Protein AF-A0A151QV72-F1 (afdb_monomer_lite)

Structure (mmCIF, N/CA/C/O backbone):
data_AF-A0A151QV72-F1
#
_entry.id   AF-A0A151QV72-F1
#
loop_
_atom_site.group_PDB
_atom_site.id
_atom_site.type_symbol
_atom_site.label_atom_id
_atom_site.label_alt_id
_atom_site.label_comp_id
_atom_site.label_asym_id
_atom_site.label_entity_id
_atom_site.label_seq_id
_atom_site.pdbx_PDB_ins_code
_atom_site.Cartn_x
_atom_site.Cartn_y
_atom_site.Cartn_z
_atom_site.occupancy
_atom_site.B_iso_or_equiv
_atom_site.auth_seq_id
_atom_site.auth_comp_id
_atom_site.auth_asym_id
_atom_site.auth_atom_id
_atom_site.pdbx_PDB_model_num
ATOM 1 N N . MET A 1 1 ? 27.092 6.271 -17.875 1.00 37.50 1 MET A N 1
ATOM 2 C CA . MET A 1 1 ? 25.710 6.411 -17.367 1.00 37.50 1 MET A CA 1
ATOM 3 C C . MET A 1 1 ? 25.058 5.044 -17.423 1.00 37.50 1 MET A C 1
ATOM 5 O O . MET A 1 1 ? 24.821 4.558 -18.517 1.00 37.50 1 MET A O 1
ATOM 9 N N . ILE A 1 2 ? 24.849 4.399 -16.277 1.00 42.22 2 ILE A N 1
ATOM 10 C CA . ILE A 1 2 ? 24.093 3.145 -16.202 1.00 42.22 2 ILE A CA 1
ATOM 11 C C . ILE A 1 2 ? 22.788 3.503 -15.501 1.00 42.22 2 ILE A C 1
ATOM 13 O O . ILE A 1 2 ? 22.797 3.890 -14.335 1.00 42.22 2 ILE A O 1
ATOM 17 N N . VAL A 1 3 ? 21.685 3.472 -16.244 1.00 43.59 3 VAL A N 1
ATOM 18 C CA . VAL A 1 3 ? 20.348 3.738 -15.713 1.00 43.59 3 VAL A CA 1
ATOM 19 C C . VAL A 1 3 ? 19.896 2.462 -15.006 1.00 43.59 3 VAL A C 1
ATOM 21 O O . V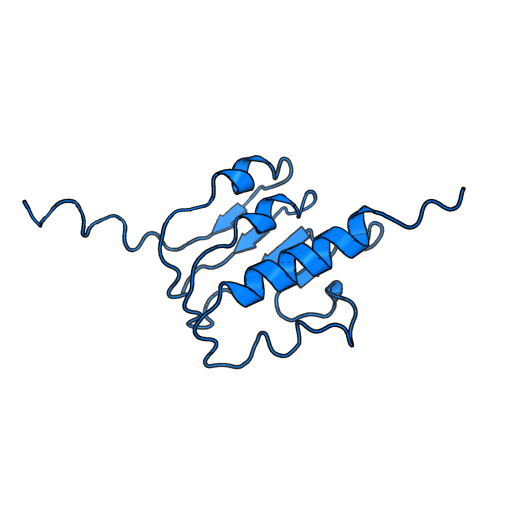AL A 1 3 ? 19.265 1.599 -15.607 1.00 43.59 3 VAL A O 1
ATOM 24 N N . PHE A 1 4 ? 20.280 2.291 -13.740 1.00 43.59 4 PHE A N 1
ATOM 25 C CA . PHE A 1 4 ? 19.644 1.281 -12.899 1.00 43.59 4 PHE A CA 1
ATOM 26 C C . PHE A 1 4 ? 18.213 1.743 -12.622 1.00 43.59 4 PHE A C 1
ATOM 28 O O . PHE A 1 4 ? 17.991 2.889 -12.235 1.00 43.59 4 PHE A O 1
ATOM 35 N N . ALA A 1 5 ? 17.252 0.865 -12.900 1.00 45.75 5 ALA A N 1
ATOM 36 C CA . ALA A 1 5 ? 15.818 1.109 -12.849 1.00 45.75 5 ALA A CA 1
ATOM 37 C C . ALA A 1 5 ? 15.390 1.821 -11.552 1.00 45.75 5 ALA A C 1
ATOM 39 O O . ALA A 1 5 ? 15.205 1.189 -10.511 1.00 45.75 5 ALA A O 1
ATOM 40 N N . SER A 1 6 ? 15.196 3.140 -11.628 1.00 53.62 6 SER A N 1
ATOM 41 C CA . SER A 1 6 ? 14.768 3.964 -10.494 1.00 53.62 6 SER A CA 1
ATOM 42 C C . SER A 1 6 ? 13.420 3.510 -9.926 1.00 53.62 6 SER A C 1
ATOM 44 O O . SER A 1 6 ? 13.192 3.653 -8.735 1.00 53.62 6 SER A O 1
ATOM 46 N N . GLY A 1 7 ? 12.560 2.887 -10.740 1.00 54.19 7 GLY A N 1
ATOM 47 C CA . GLY A 1 7 ? 11.243 2.405 -10.315 1.00 54.19 7 GLY A CA 1
ATOM 48 C C . GLY A 1 7 ? 11.248 1.178 -9.394 1.00 54.19 7 GLY A C 1
ATOM 49 O O . GLY A 1 7 ? 10.384 1.088 -8.528 1.00 54.19 7 GLY A O 1
ATOM 50 N N . ASN A 1 8 ? 12.206 0.253 -9.529 1.00 61.09 8 ASN A N 1
ATOM 51 C CA . ASN A 1 8 ? 12.171 -1.018 -8.784 1.00 61.09 8 ASN A CA 1
ATOM 52 C C . ASN A 1 8 ? 12.541 -0.834 -7.306 1.00 61.09 8 ASN A C 1
ATOM 54 O O . ASN A 1 8 ? 11.928 -1.434 -6.428 1.00 61.09 8 ASN A O 1
ATOM 58 N N . VAL A 1 9 ? 13.528 0.022 -7.018 1.00 77.38 9 VAL A N 1
ATOM 59 C CA . VAL A 1 9 ? 13.921 0.344 -5.635 1.00 77.38 9 VAL A CA 1
ATOM 60 C C . VAL A 1 9 ? 12.821 1.153 -4.941 1.00 77.38 9 VAL A C 1
ATOM 62 O O . VAL A 1 9 ? 12.569 0.970 -3.751 1.00 77.38 9 VAL A O 1
ATOM 65 N N . THR A 1 10 ? 12.129 2.023 -5.683 1.00 88.38 10 THR A N 1
ATOM 66 C CA . THR A 1 10 ? 11.056 2.862 -5.139 1.00 88.38 10 THR A CA 1
ATOM 67 C C . THR A 1 10 ? 9.867 2.046 -4.638 1.00 88.38 10 THR A C 1
ATOM 69 O O . THR A 1 10 ? 9.364 2.347 -3.555 1.00 88.38 10 THR A O 1
ATOM 72 N N . ASP A 1 11 ? 9.451 1.000 -5.358 1.00 95.19 11 ASP A N 1
ATOM 73 C CA . ASP A 1 11 ? 8.302 0.186 -4.948 1.00 95.19 11 ASP A CA 1
ATOM 74 C C . ASP A 1 11 ? 8.583 -0.585 -3.648 1.00 95.19 11 ASP A C 1
ATOM 76 O O . ASP A 1 11 ? 7.784 -0.535 -2.712 1.00 95.19 11 ASP A O 1
ATOM 80 N N . ALA A 1 12 ? 9.753 -1.221 -3.542 1.00 95.50 12 ALA A N 1
ATOM 81 C CA . ALA A 1 12 ? 10.161 -1.927 -2.327 1.00 95.50 12 ALA A CA 1
ATOM 82 C C . ALA A 1 12 ? 10.194 -0.997 -1.102 1.00 95.50 12 ALA A C 1
ATOM 84 O O . ALA A 1 12 ? 9.683 -1.344 -0.038 1.00 95.50 12 ALA A O 1
ATOM 85 N N . LEU A 1 13 ? 10.760 0.206 -1.252 1.00 95.50 13 LEU A N 1
ATOM 86 C CA . LEU A 1 13 ? 10.824 1.193 -0.173 1.00 95.50 13 LEU A CA 1
ATOM 87 C C . LEU A 1 13 ? 9.433 1.693 0.232 1.00 95.50 13 LEU A C 1
ATOM 89 O O . LEU A 1 13 ? 9.161 1.828 1.424 1.00 95.50 13 LEU A O 1
ATOM 93 N N . ALA A 1 14 ? 8.546 1.935 -0.734 1.00 96.94 14 ALA A N 1
ATOM 94 C CA . ALA A 1 14 ? 7.169 2.335 -0.464 1.00 96.94 14 ALA A CA 1
ATOM 95 C C . ALA A 1 14 ? 6.407 1.259 0.324 1.00 96.94 14 ALA A C 1
ATOM 97 O O . ALA A 1 14 ? 5.727 1.575 1.300 1.00 96.94 14 ALA A O 1
ATOM 98 N N . LEU A 1 15 ? 6.579 -0.013 -0.046 1.00 97.69 15 LEU A N 1
ATOM 99 C CA . LEU A 1 15 ? 5.989 -1.148 0.659 1.00 97.69 15 LEU A CA 1
ATOM 100 C C . LEU A 1 15 ? 6.577 -1.328 2.069 1.00 97.69 15 LEU A C 1
ATOM 102 O O . LEU A 1 15 ? 5.829 -1.543 3.019 1.00 97.69 15 LEU A O 1
ATOM 106 N N . LEU A 1 16 ? 7.888 -1.166 2.261 1.00 97.25 16 LEU A N 1
ATOM 107 C CA . LEU A 1 16 ? 8.490 -1.207 3.601 1.00 97.25 16 LEU A CA 1
ATOM 108 C C . LEU A 1 16 ? 7.971 -0.069 4.492 1.00 97.25 16 LEU A C 1
ATOM 110 O O . LEU A 1 16 ? 7.639 -0.303 5.652 1.00 97.25 16 LEU A O 1
ATOM 114 N N . LYS A 1 17 ? 7.803 1.137 3.937 1.00 97.50 17 LYS A N 1
ATOM 115 C CA . LYS A 1 17 ? 7.179 2.271 4.637 1.00 97.50 17 LYS A CA 1
ATOM 116 C C . LYS A 1 17 ? 5.696 2.064 4.923 1.00 97.50 17 LYS A C 1
ATOM 118 O O . LYS A 1 17 ? 5.184 2.631 5.885 1.00 97.50 17 LYS A O 1
ATOM 123 N N . PHE A 1 18 ? 4.999 1.286 4.102 1.00 97.81 18 PHE A N 1
ATOM 124 C CA . PHE A 1 18 ? 3.639 0.842 4.391 1.00 97.81 18 PHE A CA 1
ATOM 125 C C . PHE A 1 18 ? 3.621 -0.183 5.528 1.00 97.81 18 PHE A C 1
ATOM 127 O O . PHE A 1 18 ? 2.846 -0.041 6.463 1.00 97.81 18 PHE A O 1
ATOM 134 N N . ARG A 1 19 ? 4.523 -1.167 5.521 1.00 97.75 19 ARG A N 1
ATOM 135 C CA . ARG A 1 19 ? 4.662 -2.135 6.618 1.00 97.75 19 ARG A CA 1
ATOM 136 C C . ARG A 1 19 ? 4.949 -1.457 7.958 1.00 97.75 19 ARG A C 1
ATOM 138 O O . ARG A 1 19 ? 4.377 -1.857 8.962 1.00 97.75 19 ARG A O 1
ATOM 145 N N . GLU A 1 20 ? 5.797 -0.429 7.979 1.00 97.75 20 GLU A N 1
ATOM 146 C CA . GLU A 1 20 ? 6.086 0.360 9.188 1.00 97.75 20 GLU A CA 1
ATOM 147 C C . GLU A 1 20 ? 4.839 1.053 9.778 1.00 97.75 20 GLU A C 1
ATOM 149 O O . GLU A 1 20 ? 4.814 1.320 10.977 1.00 97.75 20 GLU A O 1
ATOM 154 N N . SER A 1 21 ? 3.797 1.333 8.979 1.00 97.31 21 SER A N 1
ATOM 155 C CA . SER A 1 21 ? 2.542 1.924 9.475 1.00 97.31 21 SER A CA 1
ATOM 156 C C . SER A 1 21 ? 1.537 0.892 10.003 1.00 97.31 21 SER A C 1
ATOM 158 O O . SER A 1 21 ? 0.460 1.266 10.483 1.00 97.31 21 SER A O 1
ATOM 160 N N . ILE A 1 22 ? 1.881 -0.399 9.953 1.00 97.75 22 ILE A N 1
ATOM 161 C CA . ILE A 1 22 ? 1.096 -1.497 10.520 1.00 97.75 22 ILE A CA 1
ATOM 162 C C . ILE A 1 22 ? 1.564 -1.752 11.953 1.00 97.75 22 ILE A C 1
ATOM 164 O O . ILE A 1 22 ? 2.706 -2.123 12.199 1.00 97.75 22 ILE A O 1
ATOM 168 N N . SER A 1 23 ? 0.659 -1.564 12.910 1.00 97.69 23 SER A N 1
ATOM 169 C CA . SER A 1 23 ? 0.922 -1.762 14.342 1.00 97.69 23 SER A CA 1
ATOM 170 C C . SER A 1 23 ? 0.632 -3.185 14.817 1.00 97.69 23 SER A C 1
ATOM 172 O O . SER A 1 23 ? 1.247 -3.636 15.779 1.00 97.69 23 SER A O 1
ATOM 174 N N . ILE A 1 24 ? -0.298 -3.895 14.168 1.00 97.88 24 ILE A N 1
ATOM 175 C CA . ILE A 1 24 ? -0.641 -5.281 14.507 1.00 97.88 24 ILE A CA 1
ATOM 176 C C . ILE A 1 24 ? -0.755 -6.109 13.225 1.00 97.88 24 ILE A C 1
ATOM 178 O O . ILE A 1 24 ? -1.559 -5.785 12.351 1.00 97.88 24 ILE A O 1
ATOM 182 N N . ASP A 1 25 ? 0.011 -7.198 13.164 1.00 98.06 25 ASP A N 1
ATOM 183 C CA . ASP A 1 25 ? -0.049 -8.254 12.147 1.00 98.06 25 ASP A CA 1
ATOM 184 C C . ASP A 1 25 ? -0.194 -9.613 12.858 1.00 98.06 25 ASP A C 1
ATOM 186 O O . ASP A 1 25 ? 0.805 -10.263 13.171 1.00 98.06 25 ASP A O 1
ATOM 190 N N . PRO A 1 26 ? -1.427 -10.032 13.197 1.00 98.00 26 PRO A N 1
ATOM 191 C CA . PRO A 1 26 ? -1.646 -11.200 14.049 1.00 98.00 26 PRO A CA 1
ATOM 192 C C . PRO A 1 26 ? -1.328 -12.528 13.351 1.00 98.00 26 PRO A C 1
ATOM 194 O O . PRO A 1 26 ? -1.132 -13.534 14.028 1.00 98.00 26 PRO A O 1
ATOM 197 N N . TYR A 1 27 ? -1.290 -12.542 12.017 1.00 97.56 27 TYR A N 1
ATOM 198 C CA . TYR A 1 27 ? -1.013 -13.740 11.222 1.00 97.56 27 TYR A CA 1
ATOM 199 C C . TYR A 1 27 ? 0.420 -13.776 10.675 1.00 97.56 27 TYR A C 1
ATOM 201 O O . TYR A 1 27 ? 0.800 -1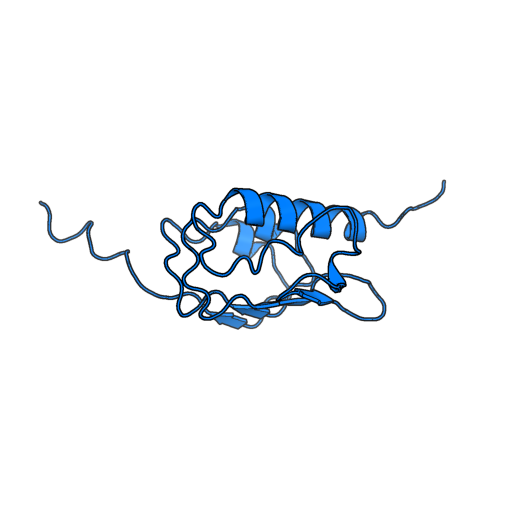4.762 10.048 1.00 97.56 27 TYR A O 1
ATOM 209 N N . GLY A 1 28 ? 1.222 -12.730 10.904 1.00 97.69 28 GLY A N 1
ATOM 210 C CA . GLY A 1 28 ? 2.604 -12.655 10.430 1.00 97.69 28 GLY A CA 1
ATOM 211 C C . GLY A 1 28 ? 2.723 -12.626 8.905 1.00 97.69 28 GLY A C 1
ATOM 212 O O . GLY A 1 28 ? 3.741 -13.044 8.353 1.00 97.69 28 GLY A O 1
ATOM 213 N N . ILE A 1 29 ? 1.696 -12.160 8.196 1.00 97.50 29 ILE A N 1
ATOM 214 C CA . ILE A 1 29 ? 1.699 -12.173 6.728 1.00 97.50 29 ILE A CA 1
ATOM 215 C C . ILE A 1 29 ? 2.737 -11.207 6.137 1.00 97.50 29 ILE A C 1
ATOM 217 O O . ILE A 1 29 ? 3.251 -11.434 5.040 1.00 97.50 29 ILE A O 1
ATOM 221 N N . LEU A 1 30 ? 3.128 -10.176 6.892 1.00 97.31 30 LEU A N 1
ATOM 222 C CA . LEU A 1 30 ? 4.155 -9.208 6.505 1.00 97.31 30 LEU A CA 1
ATOM 223 C C . LEU A 1 30 ? 5.578 -9.657 6.888 1.00 97.31 30 LEU A C 1
ATOM 225 O O . LEU A 1 30 ? 6.520 -8.873 6.763 1.00 97.31 30 LEU A O 1
ATOM 229 N N . LEU A 1 31 ? 5.780 -10.901 7.348 1.00 95.75 31 LEU A N 1
ATOM 230 C CA . LEU A 1 31 ? 7.121 -11.454 7.611 1.00 95.75 31 LEU A CA 1
ATOM 231 C C . LEU A 1 31 ? 7.947 -11.618 6.326 1.00 95.75 31 LEU A C 1
ATOM 233 O O . LEU A 1 31 ? 9.172 -11.468 6.342 1.00 95.75 31 LEU A O 1
ATOM 237 N N . SER A 1 32 ? 7.273 -11.884 5.203 1.00 95.44 32 SER A N 1
ATOM 238 C CA . SER A 1 32 ? 7.910 -11.987 3.884 1.00 95.44 32 SER A CA 1
ATOM 239 C C . SER A 1 32 ? 8.441 -10.646 3.369 1.00 95.44 32 SER A C 1
ATOM 241 O O . SER A 1 32 ? 9.351 -10.638 2.547 1.00 95.44 32 SER A O 1
ATOM 243 N N . TRP A 1 33 ? 7.934 -9.521 3.887 1.00 96.50 33 TRP A N 1
ATOM 244 C CA . TRP A 1 33 ? 8.278 -8.168 3.450 1.00 96.50 33 TRP A CA 1
ATOM 245 C C . TRP A 1 33 ? 9.627 -7.725 4.028 1.00 96.50 33 TRP A C 1
ATOM 247 O O . TRP A 1 33 ? 9.704 -6.945 4.981 1.00 96.50 33 TRP A O 1
ATOM 257 N N . ASN A 1 34 ? 10.706 -8.271 3.473 1.00 91.44 34 ASN A N 1
ATOM 258 C CA . ASN A 1 34 ? 12.074 -8.028 3.915 1.00 91.44 34 ASN A CA 1
ATOM 259 C C . ASN A 1 34 ? 13.056 -7.958 2.736 1.00 91.44 34 ASN A C 1
ATOM 261 O O . ASN A 1 34 ? 12.750 -8.356 1.615 1.00 91.44 34 ASN A O 1
ATOM 265 N N . THR A 1 35 ? 14.271 -7.479 3.002 1.00 88.38 35 THR A N 1
ATOM 266 C CA . THR A 1 35 ? 15.311 -7.254 1.983 1.00 88.38 35 THR A CA 1
ATOM 267 C C . THR A 1 35 ? 15.948 -8.530 1.427 1.00 88.38 35 THR A C 1
ATOM 269 O O . THR A 1 35 ? 16.729 -8.445 0.484 1.00 88.38 35 THR A O 1
ATOM 272 N N . SER A 1 36 ? 15.636 -9.705 1.983 1.00 90.56 36 SER A N 1
ATOM 273 C CA . SER A 1 36 ? 16.231 -10.982 1.564 1.00 90.56 36 SER A CA 1
ATOM 274 C C . SER A 1 36 ? 15.569 -11.561 0.314 1.00 90.56 36 SER A C 1
ATOM 276 O O . SER A 1 36 ? 16.127 -12.451 -0.319 1.00 90.56 36 SER A O 1
ATOM 278 N N . THR A 1 37 ? 14.374 -11.085 -0.047 1.00 88.56 37 THR A N 1
ATOM 279 C CA . THR A 1 37 ? 13.626 -11.558 -1.218 1.00 88.56 37 THR A CA 1
ATOM 280 C C . THR A 1 37 ? 13.138 -10.384 -2.058 1.00 88.56 37 THR A C 1
ATOM 282 O O . THR A 1 37 ? 12.866 -9.302 -1.540 1.00 88.56 37 THR A O 1
ATOM 285 N N . HIS A 1 38 ? 13.033 -10.588 -3.373 1.00 92.75 38 HIS A N 1
ATOM 286 C CA . HIS A 1 38 ? 12.479 -9.573 -4.265 1.00 92.75 38 HIS A CA 1
ATOM 287 C C . HIS A 1 38 ? 11.015 -9.290 -3.898 1.00 92.75 38 HIS A C 1
ATOM 289 O O . HIS A 1 38 ? 10.247 -10.226 -3.684 1.00 92.75 38 HIS A O 1
ATOM 295 N N . PHE A 1 39 ? 10.614 -8.017 -3.875 1.00 94.75 39 PHE A N 1
ATOM 296 C CA . PHE A 1 39 ? 9.301 -7.591 -3.371 1.00 94.75 39 PHE A CA 1
ATOM 297 C C . PHE A 1 39 ? 8.103 -8.182 -4.122 1.00 94.75 39 PHE A C 1
ATOM 299 O O . PHE A 1 39 ? 7.032 -8.326 -3.549 1.00 94.75 39 PHE A O 1
ATOM 306 N N . CYS A 1 40 ? 8.281 -8.594 -5.378 1.00 95.44 40 CYS A N 1
ATOM 307 C CA . CYS A 1 40 ? 7.243 -9.305 -6.133 1.00 95.44 40 CYS A CA 1
ATOM 308 C C . CYS A 1 40 ? 6.916 -10.703 -5.589 1.00 95.44 40 CYS A C 1
ATOM 310 O O . CYS A 1 40 ? 5.917 -11.282 -5.993 1.00 95.44 40 CYS A O 1
ATOM 312 N N . ASN A 1 41 ? 7.751 -11.244 -4.698 1.00 95.50 41 ASN A N 1
ATOM 313 C CA . ASN A 1 41 ? 7.515 -12.517 -4.018 1.00 95.50 41 ASN A CA 1
ATOM 314 C C . ASN A 1 41 ? 6.932 -12.323 -2.610 1.00 95.50 41 ASN A C 1
ATOM 316 O O . ASN A 1 41 ? 6.749 -13.296 -1.880 1.00 95.50 41 ASN A O 1
ATOM 320 N N . TRP A 1 42 ? 6.698 -11.080 -2.187 1.00 97.81 42 TRP A N 1
ATOM 321 C CA . TRP A 1 42 ? 6.111 -10.800 -0.885 1.00 97.81 42 TRP A CA 1
ATOM 322 C C . TRP A 1 42 ? 4.622 -11.136 -0.877 1.00 97.81 42 TRP A C 1
ATOM 324 O O . TRP A 1 42 ? 3.920 -10.985 -1.878 1.00 97.81 42 TRP A O 1
ATOM 334 N N . HIS A 1 43 ? 4.127 -11.576 0.279 1.00 98.25 43 HIS A N 1
ATOM 335 C CA . HIS A 1 43 ? 2.719 -11.926 0.441 1.00 98.25 43 HIS A CA 1
ATOM 336 C C . HIS A 1 43 ? 1.820 -10.738 0.095 1.00 98.25 43 HIS A C 1
ATOM 338 O O . HIS A 1 43 ? 2.034 -9.630 0.592 1.00 98.25 43 HIS A O 1
ATOM 344 N N . GLY A 1 44 ? 0.810 -10.983 -0.739 1.00 98.19 44 GLY A N 1
ATOM 345 C CA . GLY A 1 44 ? -0.149 -9.962 -1.159 1.00 98.19 44 GLY A CA 1
ATOM 346 C C . GLY A 1 44 ? 0.366 -8.976 -2.213 1.00 98.19 44 GLY A C 1
ATOM 347 O O . GLY A 1 44 ? -0.330 -7.999 -2.478 1.00 98.19 44 GLY A O 1
ATOM 348 N N . ILE A 1 45 ? 1.546 -9.195 -2.808 1.00 98.31 45 ILE A N 1
ATOM 349 C CA . ILE A 1 45 ? 2.088 -8.356 -3.886 1.00 98.31 45 ILE A CA 1
ATOM 350 C C . ILE A 1 45 ? 1.990 -9.075 -5.231 1.00 98.31 45 ILE A C 1
ATOM 352 O O . ILE A 1 45 ? 2.509 -10.176 -5.391 1.00 98.31 45 ILE A O 1
ATOM 356 N N . THR A 1 46 ? 1.414 -8.401 -6.228 1.00 98.25 46 THR A N 1
ATOM 357 C CA . THR A 1 46 ? 1.518 -8.807 -7.638 1.00 98.25 46 THR A CA 1
ATOM 358 C C . THR A 1 46 ? 2.269 -7.737 -8.414 1.00 98.25 46 THR A C 1
ATOM 360 O O . THR A 1 46 ? 1.985 -6.541 -8.287 1.00 98.25 46 THR A O 1
ATOM 363 N N . CYS A 1 47 ? 3.204 -8.163 -9.262 1.00 97.00 47 CYS A N 1
ATOM 364 C CA . CYS A 1 47 ? 3.971 -7.279 -10.130 1.00 97.00 47 CYS A CA 1
ATOM 365 C C . CYS A 1 47 ? 3.650 -7.477 -11.611 1.00 97.00 47 CYS A C 1
ATOM 367 O O . CYS A 1 47 ? 3.354 -8.579 -12.071 1.00 97.00 47 CYS A O 1
ATOM 369 N N . HIS A 1 48 ? 3.845 -6.415 -12.389 1.00 94.69 48 HIS A N 1
ATOM 370 C CA . HIS A 1 48 ? 3.918 -6.502 -13.840 1.00 94.69 48 HIS A CA 1
ATOM 371 C C . HIS A 1 48 ? 5.155 -7.305 -14.268 1.00 94.69 48 HIS A C 1
ATOM 373 O O . HIS A 1 48 ? 6.279 -6.918 -13.944 1.00 94.69 48 HIS A O 1
ATOM 379 N N . LEU A 1 49 ? 4.965 -8.361 -15.066 1.00 89.56 49 LEU A N 1
ATOM 380 C CA . LEU A 1 49 ? 6.025 -9.306 -15.453 1.00 89.56 49 LEU A CA 1
ATOM 381 C C . LEU A 1 49 ? 7.247 -8.632 -16.097 1.00 89.56 49 LEU A C 1
ATOM 383 O O . LEU A 1 49 ? 8.384 -8.965 -15.775 1.00 89.56 49 LEU A O 1
ATOM 387 N N . ILE A 1 50 ? 7.016 -7.663 -16.986 1.00 88.56 50 ILE A N 1
ATOM 388 C CA . ILE A 1 50 ? 8.092 -7.032 -17.770 1.00 88.56 50 ILE A CA 1
ATOM 389 C C . ILE A 1 50 ? 8.747 -5.883 -17.004 1.00 88.56 50 ILE A C 1
ATOM 391 O O . ILE A 1 50 ? 9.958 -5.698 -17.055 1.00 88.56 50 ILE A O 1
ATOM 395 N N . HIS A 1 51 ? 7.941 -5.087 -16.301 1.00 88.62 51 HIS A N 1
ATOM 396 C CA . HIS A 1 51 ? 8.422 -3.848 -15.690 1.00 88.62 51 HIS A CA 1
ATOM 397 C C . HIS A 1 51 ? 8.902 -4.070 -14.261 1.00 88.62 51 HIS A C 1
ATOM 399 O O . HIS A 1 51 ? 9.578 -3.199 -13.730 1.00 88.62 51 HIS A O 1
ATOM 405 N N . GLN A 1 52 ? 8.563 -5.216 -13.655 1.00 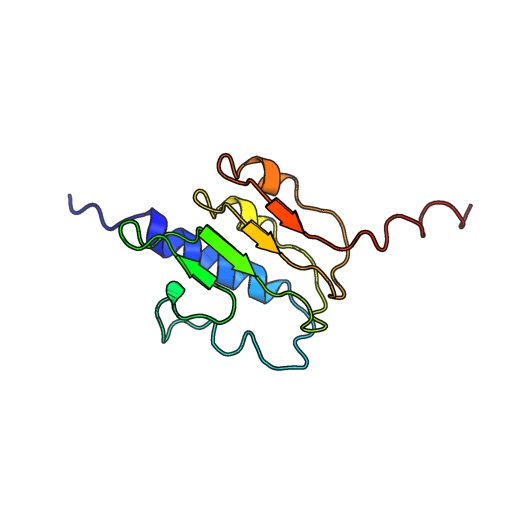91.62 52 GLN A N 1
ATOM 406 C CA . GLN A 1 52 ? 8.874 -5.527 -12.262 1.00 91.62 52 GLN A CA 1
ATOM 407 C C . GLN A 1 52 ? 8.394 -4.409 -11.324 1.00 91.62 52 GLN A C 1
ATOM 409 O O . GLN A 1 52 ? 9.090 -4.004 -10.402 1.00 91.62 52 GLN A O 1
ATOM 414 N N . ARG A 1 53 ? 7.194 -3.885 -11.601 1.00 95.12 53 ARG A N 1
ATOM 415 C CA . ARG A 1 53 ? 6.524 -2.834 -10.823 1.00 95.12 53 ARG A CA 1
ATOM 416 C C . ARG A 1 53 ? 5.264 -3.386 -10.188 1.00 95.12 53 ARG A C 1
ATOM 418 O O . ARG A 1 53 ? 4.590 -4.205 -10.813 1.00 95.12 53 ARG A O 1
ATOM 425 N N . VAL A 1 54 ? 4.932 -2.922 -8.991 1.00 97.44 54 VAL A N 1
ATOM 426 C CA . VAL A 1 54 ? 3.745 -3.371 -8.254 1.00 97.44 54 VAL A CA 1
ATOM 427 C C . VAL A 1 54 ? 2.481 -2.929 -8.986 1.00 97.44 54 VAL A C 1
ATOM 429 O O . VAL A 1 54 ? 2.288 -1.744 -9.256 1.00 97.44 54 VAL A O 1
ATOM 432 N N . THR A 1 55 ? 1.611 -3.888 -9.291 1.00 98.12 55 THR A N 1
ATOM 433 C CA . THR A 1 55 ? 0.299 -3.652 -9.909 1.00 98.12 55 THR A CA 1
ATOM 434 C C . THR A 1 55 ? -0.851 -3.941 -8.956 1.00 98.12 55 THR A C 1
ATOM 436 O O . THR A 1 55 ? -1.936 -3.390 -9.133 1.00 98.12 55 THR A O 1
ATOM 439 N N . GLU A 1 56 ? -0.629 -4.769 -7.940 1.00 98.56 56 GLU A N 1
ATOM 440 C CA . GLU A 1 56 ? -1.632 -5.093 -6.930 1.00 98.56 56 GLU A CA 1
ATOM 441 C C . GLU A 1 56 ? -0.992 -5.190 -5.550 1.00 98.56 56 GLU A C 1
ATOM 443 O O . GLU A 1 56 ? 0.064 -5.805 -5.386 1.00 98.56 56 GLU A O 1
ATOM 448 N N . LEU A 1 57 ? -1.671 -4.589 -4.575 1.00 98.56 57 LEU A N 1
ATOM 449 C CA . LEU A 1 57 ? -1.493 -4.862 -3.158 1.00 98.56 57 LEU A CA 1
ATOM 450 C C . LEU A 1 57 ? -2.816 -5.401 -2.613 1.00 98.56 57 LEU A C 1
ATOM 452 O O . LEU A 1 57 ? -3.812 -4.675 -2.579 1.00 98.56 57 LEU A O 1
ATOM 456 N N . ASN A 1 58 ? -2.816 -6.656 -2.179 1.00 98.56 58 ASN A N 1
ATOM 457 C CA . ASN A 1 58 ? -3.989 -7.347 -1.667 1.00 98.56 58 ASN A CA 1
ATOM 458 C C . ASN A 1 58 ? -3.688 -7.990 -0.312 1.00 98.56 58 ASN A C 1
ATOM 460 O O . ASN A 1 58 ? -3.053 -9.039 -0.216 1.00 98.56 58 ASN A O 1
ATOM 464 N N . LEU A 1 59 ? -4.161 -7.332 0.743 1.00 98.25 59 LEU A N 1
ATOM 465 C CA . LEU A 1 59 ? -4.027 -7.767 2.132 1.00 98.25 59 LEU A CA 1
ATOM 466 C C . LEU A 1 59 ? -5.402 -7.960 2.776 1.00 98.25 59 LEU A C 1
ATOM 468 O O . LEU A 1 59 ? -5.562 -7.733 3.974 1.00 98.25 59 LEU A O 1
ATOM 472 N N . GLN A 1 60 ? -6.410 -8.345 1.996 1.00 97.69 60 GLN A N 1
ATOM 473 C CA . GLN A 1 60 ? -7.772 -8.497 2.489 1.00 97.69 60 GLN A CA 1
ATOM 474 C C . GLN A 1 60 ? -7.867 -9.553 3.606 1.00 97.69 60 GLN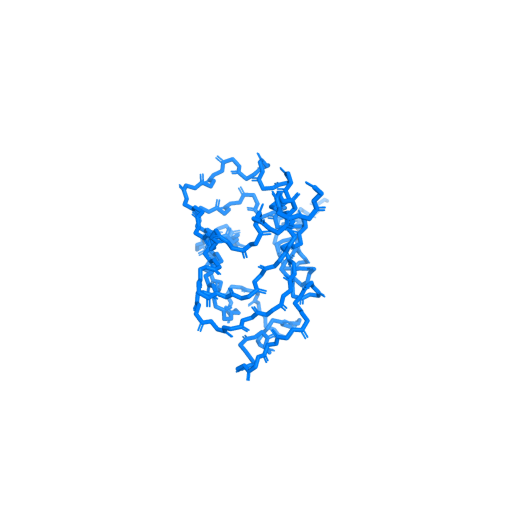 A C 1
ATOM 476 O O . GLN A 1 60 ? -7.406 -10.679 3.438 1.00 97.69 60 GLN A O 1
ATOM 481 N N . GLY A 1 61 ? -8.550 -9.232 4.711 1.00 96.88 61 GLY A N 1
ATOM 482 C CA . GLY A 1 61 ? -9.006 -10.243 5.677 1.00 96.88 61 GLY A CA 1
ATOM 483 C C . GLY A 1 61 ? -7.977 -10.730 6.697 1.00 96.88 61 GLY A C 1
ATOM 484 O O . GLY A 1 61 ? -8.214 -11.746 7.348 1.00 96.88 61 GLY A O 1
ATOM 485 N N . TYR A 1 62 ? -6.861 -10.024 6.881 1.00 97.69 62 TYR A N 1
ATOM 486 C CA . TYR A 1 62 ? -5.788 -10.447 7.790 1.00 97.69 62 TYR A CA 1
ATOM 487 C C . TYR A 1 62 ? -5.814 -9.754 9.156 1.00 97.69 62 TYR A C 1
ATOM 489 O O . TYR A 1 62 ? -4.848 -9.838 9.913 1.00 97.69 62 TYR A O 1
ATOM 497 N N . LYS A 1 63 ? -6.923 -9.088 9.508 1.00 96.25 63 LYS A N 1
ATOM 498 C CA . LYS A 1 63 ? -7.092 -8.379 10.792 1.00 96.25 63 LYS A CA 1
ATOM 499 C C . LYS A 1 63 ? -5.943 -7.404 11.096 1.00 96.25 63 LYS A C 1
ATOM 501 O O . LYS A 1 63 ? -5.681 -7.116 12.267 1.00 96.25 63 LYS A O 1
ATOM 506 N N . LEU A 1 64 ? -5.271 -6.896 10.062 1.00 97.44 64 LEU A N 1
ATOM 507 C CA . LEU A 1 64 ? -4.181 -5.938 10.203 1.00 97.44 64 LEU A CA 1
ATOM 508 C C . LEU A 1 64 ? -4.709 -4.678 10.883 1.00 97.44 64 LEU A C 1
ATOM 510 O O . LEU A 1 64 ? -5.812 -4.229 10.574 1.00 97.44 64 LEU A O 1
ATOM 514 N N . LYS A 1 65 ? -3.930 -4.095 11.793 1.00 96.62 65 LYS A N 1
ATOM 515 C CA . LYS A 1 65 ? -4.263 -2.817 12.433 1.00 96.62 65 LYS A CA 1
ATOM 516 C C . LYS A 1 65 ? -3.171 -1.800 12.153 1.00 96.62 65 LYS A C 1
ATOM 518 O O . LYS A 1 65 ? -1.992 -2.101 12.322 1.00 96.62 65 LYS A O 1
ATOM 523 N N . GLY A 1 66 ? -3.546 -0.582 11.787 1.00 96.00 66 GLY A N 1
ATOM 524 C CA . GLY A 1 66 ? -2.594 0.479 11.466 1.00 96.00 66 GLY A CA 1
ATOM 525 C C . GLY A 1 66 ? -3.226 1.593 10.648 1.00 96.00 66 GLY A C 1
ATOM 526 O O . GLY A 1 66 ? -4.447 1.673 10.533 1.00 96.00 66 GLY A O 1
ATOM 527 N N . SER A 1 67 ? -2.390 2.433 10.053 1.00 95.38 67 SER A N 1
ATOM 528 C CA . SER A 1 67 ? -2.813 3.460 9.099 1.00 95.38 67 SER A CA 1
ATOM 529 C C . SER A 1 67 ? -2.268 3.171 7.701 1.00 95.38 67 SER A C 1
ATOM 531 O O . SER A 1 67 ? -1.329 2.390 7.527 1.00 95.38 67 SER A O 1
ATOM 533 N N . ILE A 1 68 ? -2.864 3.796 6.686 1.00 96.00 68 ILE A N 1
ATOM 534 C CA . ILE A 1 68 ? -2.374 3.714 5.307 1.00 96.00 68 ILE A CA 1
ATOM 535 C C . ILE A 1 68 ? -1.236 4.727 5.141 1.00 96.00 68 ILE A C 1
ATOM 537 O O . ILE A 1 68 ? -1.459 5.935 5.210 1.00 96.00 68 ILE A O 1
ATOM 541 N N . SER A 1 69 ? -0.011 4.245 4.919 1.00 97.25 69 SER A N 1
ATOM 542 C CA . SER A 1 69 ? 1.155 5.111 4.696 1.00 97.25 69 SER A CA 1
ATOM 543 C C . SER A 1 69 ? 1.002 5.942 3.411 1.00 97.25 69 SER A C 1
ATOM 545 O O . SER A 1 69 ? 0.694 5.370 2.361 1.00 97.25 69 SER A O 1
ATOM 547 N N . PRO A 1 70 ? 1.296 7.259 3.426 1.00 97.00 70 PRO A N 1
ATOM 548 C CA . PRO A 1 70 ? 1.240 8.105 2.226 1.00 97.00 70 PRO A CA 1
ATOM 549 C C . PRO A 1 70 ? 2.230 7.668 1.137 1.00 97.00 70 PRO A C 1
ATOM 551 O O . PRO A 1 70 ? 2.043 7.964 -0.042 1.00 97.00 70 PRO A O 1
ATOM 554 N N . HIS A 1 71 ? 3.256 6.890 1.501 1.00 97.38 71 HIS A N 1
ATOM 555 C CA . HIS A 1 71 ? 4.218 6.320 0.558 1.00 97.38 71 HIS A CA 1
ATOM 556 C C . HIS A 1 71 ? 3.579 5.358 -0.448 1.00 97.38 71 HIS A C 1
ATOM 558 O O . HIS A 1 71 ? 4.181 5.107 -1.490 1.00 97.38 71 HIS A O 1
ATOM 564 N N . ILE A 1 72 ? 2.354 4.876 -0.196 1.00 96.56 72 ILE A N 1
ATOM 565 C CA . ILE A 1 72 ? 1.601 4.085 -1.174 1.00 96.56 72 ILE A CA 1
ATOM 566 C C . ILE A 1 72 ? 1.428 4.831 -2.507 1.00 96.56 72 ILE A C 1
ATOM 568 O O . ILE A 1 72 ? 1.424 4.204 -3.561 1.00 96.56 72 ILE A O 1
ATOM 572 N N . GLY A 1 73 ? 1.400 6.171 -2.485 1.00 96.00 73 GLY A N 1
ATOM 573 C CA . GLY A 1 73 ? 1.331 7.006 -3.687 1.00 96.00 73 GLY A CA 1
ATOM 574 C C . GLY A 1 73 ? 2.562 6.939 -4.598 1.00 96.00 73 GLY A C 1
ATOM 575 O O . GLY A 1 73 ? 2.529 7.485 -5.698 1.00 96.00 73 GLY A O 1
ATOM 576 N N . ASN A 1 74 ? 3.643 6.273 -4.176 1.00 96.75 74 ASN A N 1
ATOM 577 C CA . ASN A 1 74 ? 4.829 6.050 -5.007 1.00 96.75 74 ASN A CA 1
ATOM 578 C C . ASN A 1 74 ? 4.716 4.796 -5.896 1.00 96.75 74 ASN A C 1
ATOM 580 O O . ASN A 1 74 ? 5.546 4.607 -6.787 1.00 96.75 74 ASN A O 1
ATOM 584 N N . LEU A 1 75 ? 3.692 3.957 -5.702 1.00 96.81 75 LEU A N 1
ATOM 585 C CA . LEU A 1 75 ? 3.475 2.724 -6.467 1.00 96.81 75 LEU A CA 1
ATOM 586 C C . LEU A 1 75 ? 2.787 3.018 -7.807 1.00 96.81 75 LEU A C 1
ATOM 588 O O . LEU A 1 75 ? 1.659 2.612 -8.055 1.00 96.81 75 LEU A O 1
ATOM 592 N N . SER A 1 76 ? 3.470 3.746 -8.694 1.00 94.62 76 SER A N 1
ATOM 593 C CA . SER A 1 76 ? 2.879 4.379 -9.889 1.00 94.62 76 SER A CA 1
ATOM 594 C C . SER A 1 76 ? 2.252 3.445 -10.942 1.00 94.62 76 SER A C 1
ATOM 596 O O . SER A 1 76 ? 1.613 3.927 -11.877 1.00 94.62 76 SER A O 1
ATOM 598 N N . TYR A 1 77 ? 2.422 2.127 -10.808 1.00 96.31 77 TYR A N 1
ATOM 599 C CA . TYR A 1 77 ? 1.814 1.099 -11.666 1.00 96.31 77 TYR A CA 1
ATOM 600 C C . TYR A 1 77 ? 0.635 0.375 -10.999 1.00 96.31 77 TYR A C 1
ATOM 602 O O . TYR A 1 77 ? 0.049 -0.528 -11.599 1.00 96.31 77 TYR A O 1
ATOM 610 N N . MET A 1 78 ? 0.279 0.758 -9.771 1.00 97.75 78 MET A N 1
ATOM 611 C CA . MET A 1 78 ? -0.779 0.122 -9.002 1.00 97.75 78 MET A CA 1
ATOM 612 C C . MET A 1 78 ? -2.133 0.277 -9.690 1.00 97.75 78 MET A C 1
ATOM 614 O O . MET A 1 78 ? -2.547 1.381 -10.032 1.00 97.75 78 MET A O 1
ATOM 618 N N . ARG A 1 79 ? -2.823 -0.851 -9.862 1.00 98.44 79 ARG A N 1
ATOM 619 C CA . ARG A 1 79 ? -4.167 -0.966 -10.440 1.00 98.44 79 ARG A CA 1
ATOM 620 C C . ARG A 1 79 ? -5.193 -1.385 -9.399 1.00 98.44 79 ARG A C 1
ATOM 622 O O . ARG A 1 79 ? -6.335 -0.937 -9.461 1.00 98.44 79 ARG A O 1
ATOM 629 N N . ILE A 1 80 ? -4.780 -2.224 -8.451 1.00 98.69 80 ILE A N 1
ATOM 630 C CA . ILE A 1 80 ? -5.642 -2.779 -7.408 1.00 98.69 80 ILE A CA 1
ATOM 631 C C . ILE A 1 80 ? -5.009 -2.509 -6.043 1.00 98.69 80 ILE A C 1
ATOM 633 O O . ILE A 1 80 ? -3.867 -2.891 -5.787 1.00 98.69 80 ILE A O 1
ATOM 637 N N . PHE A 1 81 ? -5.771 -1.868 -5.162 1.00 98.19 81 PHE A N 1
ATOM 638 C CA . PHE A 1 81 ? -5.410 -1.647 -3.767 1.00 98.19 81 PHE A CA 1
ATOM 639 C C . PHE A 1 81 ? -6.531 -2.180 -2.874 1.00 98.19 81 PHE A C 1
ATOM 641 O O . PHE A 1 81 ? -7.608 -1.585 -2.803 1.00 98.19 81 PHE A O 1
ATOM 648 N N . ASN A 1 82 ? -6.295 -3.323 -2.228 1.00 98.06 82 ASN A N 1
ATOM 649 C CA . ASN A 1 82 ? -7.291 -4.024 -1.426 1.00 98.06 82 ASN A CA 1
ATOM 650 C C . ASN A 1 82 ? -6.810 -4.263 0.007 1.00 98.06 82 ASN A C 1
ATOM 652 O O . ASN A 1 82 ? -5.931 -5.088 0.261 1.00 98.06 82 ASN A O 1
ATOM 656 N N . LEU A 1 83 ? -7.440 -3.553 0.939 1.00 97.25 83 LEU A N 1
ATOM 657 C CA . LEU A 1 83 ? -7.259 -3.673 2.380 1.00 97.25 83 LEU A CA 1
ATOM 658 C C . LEU A 1 83 ? -8.570 -4.014 3.109 1.00 97.25 83 LEU A C 1
ATOM 660 O O . LEU A 1 83 ? -8.605 -3.896 4.333 1.00 97.25 83 LEU A O 1
ATOM 664 N N . ASN A 1 84 ? -9.631 -4.429 2.406 1.00 94.94 84 ASN A N 1
ATOM 665 C CA . ASN A 1 84 ? -10.917 -4.772 3.027 1.00 94.94 84 ASN A CA 1
ATOM 666 C C . ASN A 1 84 ? -10.777 -5.855 4.109 1.00 94.94 84 ASN A C 1
ATOM 668 O O . ASN A 1 84 ? -9.856 -6.673 4.099 1.00 94.94 84 ASN A O 1
ATOM 672 N N . HIS A 1 85 ? -11.745 -5.910 5.014 1.00 95.00 85 HIS A N 1
ATOM 673 C CA . HIS A 1 85 ? -11.773 -6.809 6.163 1.00 95.00 85 HIS A CA 1
ATOM 674 C C . HIS A 1 85 ? -10.516 -6.704 7.054 1.00 95.0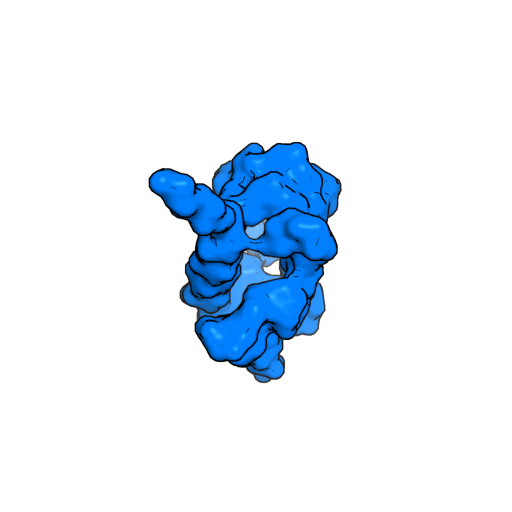0 85 HIS A C 1
ATOM 676 O O . HIS A 1 85 ? -9.946 -7.714 7.482 1.00 95.00 85 HIS A O 1
ATOM 682 N N . ASN A 1 86 ? -10.076 -5.478 7.338 1.00 95.75 86 ASN A N 1
ATOM 683 C CA . ASN A 1 86 ? -8.987 -5.179 8.274 1.00 95.75 86 ASN A CA 1
ATOM 684 C C . ASN A 1 86 ? -9.378 -4.037 9.225 1.00 95.75 86 ASN A C 1
ATOM 686 O O . ASN A 1 86 ? -10.421 -3.413 9.094 1.00 95.75 86 ASN A O 1
ATOM 690 N N . ASN A 1 87 ? -8.515 -3.742 10.194 1.00 94.12 87 ASN A N 1
ATOM 691 C CA . ASN A 1 87 ? -8.721 -2.714 11.214 1.00 94.12 87 ASN A CA 1
ATOM 692 C C . ASN A 1 87 ? -7.861 -1.465 10.938 1.00 94.12 87 ASN A C 1
ATOM 694 O O . ASN A 1 87 ? -7.176 -0.960 11.835 1.00 94.12 87 ASN A O 1
ATOM 698 N N . PHE A 1 88 ? -7.846 -0.991 9.688 1.00 93.62 88 PHE A N 1
ATOM 699 C CA . PHE A 1 88 ? -7.163 0.255 9.334 1.00 93.62 88 PHE A CA 1
ATOM 700 C C . PHE A 1 88 ? -7.926 1.473 9.868 1.00 93.62 88 PHE A C 1
ATOM 702 O O . PHE A 1 88 ? -9.153 1.504 9.854 1.00 93.62 88 PHE A O 1
ATOM 709 N N . TYR A 1 89 ? -7.199 2.487 10.333 1.00 90.31 89 TYR A N 1
ATOM 710 C CA . TYR A 1 89 ? -7.759 3.718 10.890 1.00 90.31 89 TYR A CA 1
ATOM 711 C C . TYR A 1 89 ? -7.083 4.968 10.314 1.00 90.31 89 TYR A C 1
ATOM 713 O O . TYR A 1 89 ? -6.034 4.907 9.667 1.00 90.31 89 TYR A O 1
ATOM 721 N N . GLY A 1 90 ? -7.679 6.127 10.603 1.00 88.88 90 GLY A N 1
ATOM 722 C CA . GLY A 1 90 ? -7.226 7.419 10.097 1.00 88.88 90 GLY A CA 1
ATOM 723 C C . GLY A 1 90 ? -7.761 7.725 8.700 1.00 88.88 90 GLY A C 1
ATOM 724 O O . GLY A 1 90 ? -8.734 7.130 8.238 1.00 88.88 90 GLY A O 1
ATOM 725 N N . ASN A 1 91 ? -7.126 8.693 8.043 1.00 89.19 91 ASN A N 1
ATOM 726 C CA . ASN A 1 91 ? -7.568 9.183 6.745 1.00 89.19 91 ASN A CA 1
ATOM 727 C C . ASN A 1 91 ? -6.949 8.368 5.605 1.00 89.19 91 ASN A C 1
ATOM 729 O O . ASN A 1 91 ? -5.813 7.905 5.701 1.00 89.19 91 ASN A O 1
ATOM 733 N N . ILE A 1 92 ? -7.672 8.282 4.490 1.00 90.50 92 ILE A N 1
ATOM 734 C CA . ILE A 1 92 ? -7.105 7.854 3.211 1.00 90.50 92 ILE A CA 1
ATOM 735 C C . ILE A 1 92 ? -6.094 8.936 2.774 1.00 90.50 92 ILE A C 1
ATOM 737 O O . ILE A 1 92 ? -6.500 10.095 2.641 1.00 90.50 92 ILE A O 1
ATOM 741 N N . PRO A 1 93 ? -4.797 8.618 2.588 1.00 93.69 93 PRO A N 1
ATOM 742 C CA . PRO A 1 93 ? -3.795 9.618 2.225 1.00 93.69 93 PRO A CA 1
ATOM 743 C C . PRO A 1 93 ? -4.086 10.210 0.843 1.00 93.69 93 PRO A C 1
ATOM 745 O O . PRO A 1 93 ? -4.394 9.478 -0.101 1.00 93.69 93 PRO A O 1
ATOM 748 N N . GLN A 1 94 ? -3.951 11.532 0.703 1.00 95.38 94 GLN A N 1
ATOM 749 C CA . GLN A 1 94 ? -4.198 12.234 -0.564 1.00 95.38 94 GLN A CA 1
ATOM 750 C C . GLN A 1 94 ? -3.245 11.762 -1.674 1.00 95.38 94 GLN A C 1
ATOM 752 O O . GLN A 1 94 ? -3.574 11.825 -2.857 1.00 95.38 94 GLN A O 1
ATOM 757 N N . GLU A 1 95 ? -2.079 11.234 -1.302 1.00 96.50 95 GLU A N 1
ATOM 758 C CA . GLU A 1 95 ? -1.085 10.650 -2.194 1.00 96.50 95 GLU A CA 1
ATOM 759 C C . GLU A 1 95 ? -1.617 9.464 -3.005 1.00 96.50 95 GLU A C 1
ATOM 761 O O . GLU A 1 95 ? -1.082 9.206 -4.082 1.00 96.50 95 GLU A O 1
ATOM 766 N N . LEU A 1 96 ? -2.693 8.793 -2.570 1.00 93.81 96 LEU A N 1
ATOM 767 C CA . LEU A 1 96 ? -3.392 7.810 -3.409 1.00 93.81 96 LEU A CA 1
ATOM 768 C C . LEU A 1 96 ? -3.878 8.426 -4.729 1.00 93.81 96 LEU A C 1
ATOM 770 O O . LEU A 1 96 ? -3.894 7.743 -5.748 1.00 93.81 96 LEU A O 1
ATOM 774 N N . GLY A 1 97 ? -4.171 9.731 -4.754 1.00 92.50 97 GLY A N 1
ATOM 775 C CA . GLY A 1 97 ? -4.509 10.466 -5.973 1.00 92.50 97 GLY A CA 1
ATOM 776 C C . GLY A 1 97 ? -3.368 10.570 -6.995 1.00 92.50 97 GLY A C 1
ATOM 777 O O . GLY A 1 97 ? -3.616 10.935 -8.140 1.00 92.50 97 GLY A O 1
ATOM 778 N N . ARG A 1 98 ? -2.122 10.233 -6.627 1.00 96.25 98 ARG A N 1
ATOM 779 C CA . ARG A 1 98 ? -0.984 10.160 -7.566 1.00 96.25 98 ARG A CA 1
ATOM 780 C C . ARG A 1 98 ? -0.983 8.874 -8.396 1.00 96.25 98 ARG A C 1
ATOM 782 O O . ARG A 1 98 ? -0.266 8.795 -9.392 1.00 96.25 98 ARG A O 1
ATOM 789 N N . LEU A 1 99 ? -1.761 7.867 -7.995 1.00 96.62 99 LEU A N 1
ATOM 790 C CA . LEU A 1 99 ? -1.820 6.565 -8.652 1.00 96.62 99 LEU A CA 1
ATOM 791 C C . LEU A 1 99 ? -2.723 6.628 -9.889 1.00 96.62 99 LEU A C 1
ATOM 793 O O . LEU A 1 99 ? -3.864 6.180 -9.878 1.00 96.62 99 LEU A O 1
ATOM 797 N N . SER A 1 100 ? -2.200 7.183 -10.981 1.00 95.75 100 SER A N 1
ATOM 798 C CA . SER A 1 100 ? -2.959 7.412 -12.221 1.00 95.75 100 SER A CA 1
ATOM 799 C C . SER A 1 100 ? -3.455 6.139 -12.920 1.00 95.75 100 SER A C 1
ATOM 801 O O . SER A 1 100 ? -4.341 6.219 -13.766 1.00 95.75 100 SER A O 1
ATOM 803 N N . GLN A 1 101 ? -2.895 4.972 -12.585 1.00 97.06 101 GLN A N 1
ATOM 804 C CA . GLN A 1 101 ? -3.308 3.671 -13.125 1.00 97.06 101 GLN A CA 1
ATOM 805 C C . GLN A 1 101 ? -4.297 2.919 -12.224 1.00 97.06 101 GLN A C 1
ATOM 807 O O . GLN A 1 101 ? -4.709 1.812 -12.576 1.00 97.06 101 GLN A O 1
ATOM 812 N N . LEU A 1 102 ? -4.662 3.486 -11.071 1.00 97.62 102 LEU A N 1
ATOM 813 C CA . LEU A 1 102 ? -5.500 2.826 -10.081 1.00 97.62 102 LEU A CA 1
ATOM 814 C C . LEU A 1 102 ? -6.931 2.677 -10.601 1.00 97.62 102 LEU A C 1
ATOM 816 O O . LE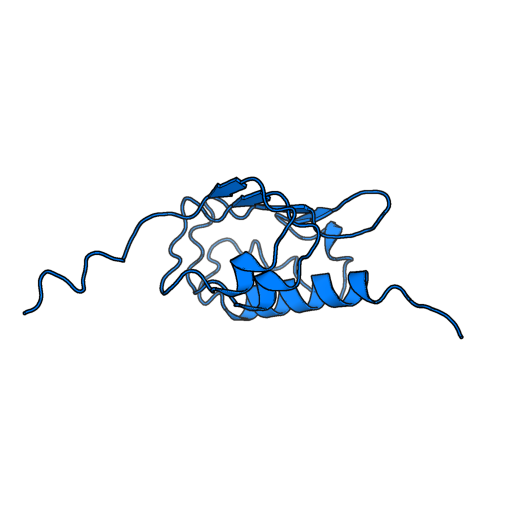U A 1 102 ? -7.555 3.647 -11.024 1.00 97.62 102 LEU A O 1
ATOM 820 N N . GLN A 1 103 ? -7.443 1.450 -10.570 1.00 97.94 103 GLN A N 1
ATOM 821 C CA . GLN A 1 103 ? -8.771 1.096 -11.080 1.00 97.94 103 GLN A CA 1
ATOM 822 C C . GLN A 1 103 ? -9.708 0.690 -9.948 1.00 97.94 103 GLN A C 1
ATOM 824 O O . GLN A 1 103 ? -10.887 1.032 -9.967 1.00 97.94 103 GLN A O 1
ATOM 829 N N . PHE A 1 104 ? -9.176 -0.019 -8.950 1.00 97.50 104 PHE A N 1
ATOM 830 C CA . PHE A 1 104 ? -9.965 -0.564 -7.857 1.00 97.50 104 PHE A CA 1
ATOM 831 C C . PHE A 1 104 ? -9.334 -0.239 -6.508 1.00 97.50 104 PHE A C 1
ATOM 833 O O . PHE A 1 104 ? -8.176 -0.575 -6.248 1.00 97.50 104 PHE A O 1
ATOM 840 N N . ILE A 1 105 ? -10.131 0.392 -5.647 1.00 95.00 105 ILE A N 1
ATOM 841 C CA . ILE A 1 105 ? -9.818 0.631 -4.241 1.00 95.00 105 ILE A CA 1
ATOM 842 C C . ILE A 1 105 ? -10.865 -0.093 -3.403 1.00 95.00 105 ILE A C 1
ATOM 844 O O . ILE A 1 105 ? -12.058 0.187 -3.511 1.00 95.00 105 ILE A O 1
ATOM 848 N N . PHE A 1 106 ? -10.398 -0.983 -2.538 1.00 94.38 106 PHE A N 1
ATOM 849 C CA . PHE A 1 106 ? -11.212 -1.701 -1.571 1.00 94.38 106 PHE A CA 1
ATOM 850 C C . PHE A 1 106 ? -10.657 -1.409 -0.178 1.00 94.38 106 PHE A C 1
ATOM 852 O O . PHE A 1 106 ? -9.649 -1.982 0.234 1.00 94.38 106 PHE A O 1
ATOM 859 N N . VAL A 1 107 ? -11.280 -0.462 0.518 1.00 90.62 107 VAL A N 1
ATOM 860 C CA . VAL A 1 107 ? -10.985 -0.143 1.919 1.00 90.62 107 VAL A CA 1
ATOM 861 C C . VAL A 1 107 ? -12.294 -0.105 2.701 1.00 90.62 107 VAL A C 1
ATOM 863 O O . VAL A 1 107 ? -13.292 0.431 2.210 1.00 90.62 107 VAL A O 1
ATOM 866 N N . ASP A 1 108 ? -12.301 -0.664 3.912 1.00 84.06 108 ASP A N 1
ATOM 867 C CA . ASP A 1 108 ? -13.513 -0.695 4.728 1.00 84.06 108 ASP A CA 1
ATOM 868 C C . ASP A 1 108 ? -13.911 0.725 5.165 1.00 84.06 108 ASP A C 1
ATOM 870 O O . ASP A 1 108 ? -13.091 1.527 5.620 1.00 84.06 108 ASP A O 1
ATOM 874 N N . ILE A 1 109 ? -15.203 1.037 5.072 1.00 64.81 109 ILE A N 1
ATOM 875 C CA . ILE A 1 109 ? -15.770 2.321 5.503 1.00 64.81 109 ILE A CA 1
ATOM 876 C C . ILE A 1 109 ? -16.084 2.248 7.007 1.00 64.81 109 ILE A C 1
ATOM 878 O O . ILE A 1 109 ? -17.239 2.105 7.391 1.00 64.81 109 ILE A O 1
ATOM 882 N N . ILE A 1 110 ? -15.079 2.283 7.887 1.00 54.59 110 ILE A N 1
ATOM 883 C CA . ILE A 1 110 ? -15.297 2.262 9.354 1.00 54.59 110 ILE A CA 1
ATOM 884 C C . ILE A 1 110 ? -14.043 2.813 10.064 1.00 54.59 110 ILE A C 1
ATOM 886 O O . ILE A 1 110 ? -13.093 2.076 10.282 1.00 54.59 110 ILE A O 1
ATOM 890 N N . HIS A 1 111 ? -13.888 4.119 10.341 1.00 52.12 111 HIS A N 1
ATOM 891 C CA . HIS A 1 111 ? -14.463 4.869 11.479 1.00 52.12 111 HIS A CA 1
ATOM 892 C C . HIS A 1 111 ? -14.536 6.394 11.181 1.00 52.12 111 HIS A C 1
ATOM 894 O O . HIS A 1 111 ? -13.898 7.209 11.843 1.00 52.12 111 HIS A O 1
ATOM 900 N N . TRP A 1 112 ? -15.328 6.831 10.198 1.00 51.44 112 TRP A N 1
ATOM 901 C CA . TRP A 1 112 ? -15.598 8.274 10.001 1.00 51.44 112 TRP A CA 1
ATOM 902 C C . TRP A 1 112 ? -16.813 8.785 10.800 1.00 51.44 112 TRP A C 1
ATOM 904 O O . TRP A 1 112 ? -17.169 9.956 10.705 1.00 51.44 112 TRP A O 1
ATOM 914 N N . LYS A 1 113 ? -17.467 7.918 11.590 1.00 41.16 113 LYS A N 1
ATOM 915 C CA . LYS A 1 113 ? -18.711 8.242 12.313 1.00 41.16 113 LYS A CA 1
ATOM 916 C C . LYS A 1 113 ? -18.538 8.710 13.762 1.00 41.16 113 LYS A C 1
ATOM 918 O O . LYS A 1 113 ? -19.470 9.306 14.287 1.00 41.16 113 LYS A O 1
ATOM 923 N N . GLU A 1 114 ? -17.382 8.529 14.403 1.00 43.72 114 GLU A N 1
ATOM 924 C CA . GLU A 1 114 ? -17.241 8.920 15.821 1.00 43.72 114 GLU A CA 1
ATOM 925 C C . GLU A 1 114 ? -17.025 10.424 16.053 1.00 43.72 114 GLU A C 1
ATOM 927 O O . GLU A 1 114 ? -17.155 10.887 17.179 1.00 43.72 114 GLU A O 1
ATOM 932 N N . LYS A 1 115 ? -16.795 11.231 15.007 1.00 44.72 115 LYS A N 1
ATOM 933 C CA . LYS A 1 115 ? -16.707 12.698 15.152 1.00 44.72 115 LYS A CA 1
ATOM 934 C C . LYS A 1 115 ? -18.047 13.446 15.105 1.00 44.72 115 LYS A C 1
ATOM 936 O O . LYS A 1 115 ? -18.038 14.659 15.262 1.00 44.72 115 LYS A O 1
ATOM 941 N N . PHE A 1 116 ? -19.178 12.761 14.908 1.00 49.06 116 PHE A N 1
ATOM 942 C CA . PHE A 1 116 ? -20.496 13.407 14.759 1.00 49.06 116 PHE A CA 1
ATOM 943 C C . PHE A 1 116 ? -21.519 13.070 15.859 1.00 49.06 116 PHE A C 1
ATOM 945 O O . PHE A 1 116 ? -22.662 13.497 15.755 1.00 49.06 116 PHE A O 1
ATOM 952 N N . LEU A 1 117 ? -21.140 12.340 16.918 1.00 44.09 117 LEU A N 1
ATOM 953 C CA . LEU A 1 117 ? -22.022 12.079 18.076 1.00 44.09 117 LEU A CA 1
ATOM 954 C C . LEU A 1 117 ? -21.404 12.457 19.435 1.00 44.09 117 LEU A C 1
ATOM 956 O O . LEU A 1 117 ? -21.910 12.047 20.476 1.00 44.09 117 LEU A O 1
ATOM 960 N N . GLN A 1 118 ? -20.341 13.263 19.442 1.00 44.03 118 GLN A N 1
ATOM 961 C CA . GLN A 1 118 ? -19.762 13.854 20.655 1.00 44.03 118 GLN A CA 1
ATOM 962 C C . GLN A 1 118 ? -19.525 15.355 20.473 1.00 44.03 118 GLN A C 1
ATOM 964 O O . GLN A 1 118 ? -18.394 15.820 20.527 1.00 44.03 118 GLN A O 1
ATOM 969 N N . THR A 1 119 ? -20.618 16.081 20.242 1.00 42.47 119 THR A N 1
ATOM 970 C CA . THR A 1 119 ? -20.883 17.457 20.705 1.00 42.47 119 THR A CA 1
ATOM 971 C C . THR A 1 119 ? -22.359 17.743 20.513 1.00 42.47 119 THR A C 1
ATOM 973 O O . THR A 1 119 ? -22.822 17.521 19.370 1.00 42.47 119 THR A O 1
#

Organism: Cajanus cajan (NCBI:txid3821)

Sequence (119 aa):
MIVFASGNVTDALALLKFRESISIDPYGILLSWNTSTHFCNWHGITCHLIHQRVTELNLQGYKLKGSISPHIGNLSYMRIFNLNHNNFYGNIPQELGRLSQLQFIFVDIIHWKEKFLQT

pLDDT: mean 87.81, std 17.83, range [37.5, 98.69]

InterPro domains:
  IPR001611 Leucine-rich repeat [PF00560] (79-99)
  IPR013210 Leucine-rich repeat-containing N-terminal, plant-type [PF08263] (10-47)
  IPR032675 Leucine-rich repeat domain superfamily [G3DSA:3.80.10.10] (10-111)
  IPR053211 DNA damage-repair/toleration-associated protein [PTHR48060] (6-109)

Radius of gyration: 15.09 Å; chains: 1; bounding box: 48×31×38 Å

Foldseek 3Di:
DDCDPPQQVLQLVLVVQQVVQWPDQPPCLCVQSDPVDRPCPRRQFHADPPSNATATRAPEQRQIEGEGGLSVLSSQNHAYYAHHNYHYDDDDHPSVVSNPNHNYDHDDPPDPDPVPPPD

Secondary structure (DSSP, 8-state):
-----HHHHHHHHHHHHHHTTEEE-TT-GGGG-STTS-GGGSTTEEE-TTT--EEEEE-TTS--EE---GGGGG-TT--EEE--SSEE-SPPPGGGGG-TT--EEE----SSSTTSS--